Protein AF-A0A6G7MXQ5-F1 (afdb_monomer)

Mean predicted aligned error: 10.98 Å

Structure (mmCIF, N/CA/C/O backbone):
data_AF-A0A6G7MXQ5-F1
#
_entry.id   AF-A0A6G7MXQ5-F1
#
loop_
_atom_site.group_PDB
_atom_site.id
_atom_site.type_symbol
_atom_site.label_atom_id
_atom_site.label_alt_id
_atom_site.label_comp_id
_atom_site.label_asym_id
_atom_site.label_entity_id
_atom_site.label_seq_id
_atom_site.pdbx_PDB_ins_code
_atom_site.Cartn_x
_atom_site.Cartn_y
_atom_site.Cartn_z
_atom_site.occupancy
_atom_site.B_iso_or_equiv
_atom_site.auth_seq_id
_atom_site.auth_comp_id
_atom_site.auth_asym_id
_atom_site.auth_atom_id
_atom_site.pdbx_PDB_model_num
ATOM 1 N N . MET A 1 1 ? 29.468 -0.640 -4.128 1.00 70.00 1 MET A N 1
ATOM 2 C CA . MET A 1 1 ? 28.204 -1.350 -3.828 1.00 70.00 1 MET A CA 1
ATOM 3 C C . MET A 1 1 ? 27.325 -1.269 -5.061 1.00 70.00 1 MET A C 1
ATOM 5 O O . MET A 1 1 ? 27.331 -0.221 -5.694 1.00 70.00 1 MET A O 1
ATOM 9 N N . SER A 1 2 ? 26.643 -2.348 -5.450 1.00 88.06 2 SER A N 1
ATOM 10 C CA . SER A 1 2 ? 25.730 -2.295 -6.598 1.00 88.06 2 SER A CA 1
ATOM 11 C C . SER A 1 2 ? 24.444 -1.558 -6.214 1.00 88.06 2 SER A C 1
ATOM 13 O O . SER A 1 2 ? 24.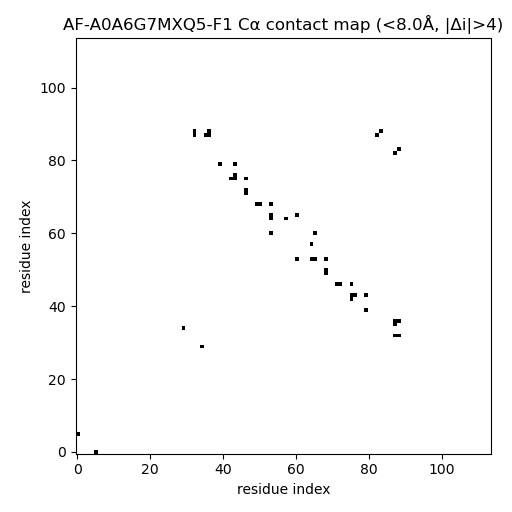017 -1.612 -5.056 1.00 88.06 2 SER A O 1
ATOM 15 N N . SER A 1 3 ? 23.791 -0.903 -7.174 1.00 79.50 3 SER A N 1
ATOM 16 C CA . SER A 1 3 ? 22.500 -0.232 -6.949 1.00 79.50 3 SER A CA 1
ATOM 17 C C . SER A 1 3 ? 21.442 -1.189 -6.381 1.00 79.50 3 SER A C 1
ATOM 19 O O . SER A 1 3 ? 20.611 -0.796 -5.570 1.00 79.50 3 SER A O 1
ATOM 21 N N . VAL A 1 4 ? 21.540 -2.476 -6.730 1.00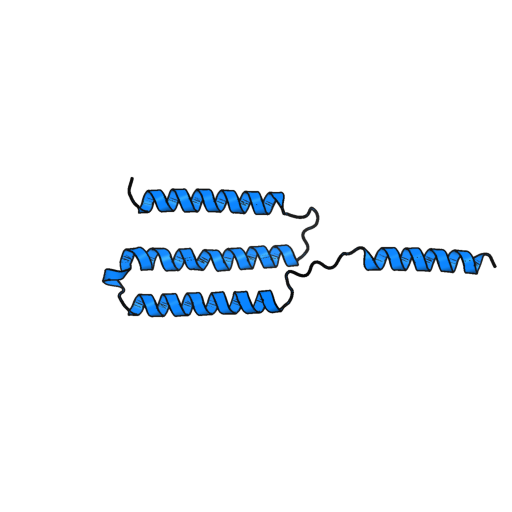 82.50 4 VAL A N 1
ATOM 22 C CA . VAL A 1 4 ? 20.702 -3.557 -6.194 1.00 82.50 4 VAL A CA 1
ATOM 23 C C . VAL A 1 4 ? 20.949 -3.765 -4.696 1.00 82.50 4 VAL A C 1
ATOM 25 O O . VAL A 1 4 ? 20.005 -3.777 -3.913 1.00 82.50 4 VAL A O 1
ATOM 28 N N . THR A 1 5 ? 22.211 -3.849 -4.259 1.00 85.62 5 THR A N 1
ATOM 29 C CA . THR A 1 5 ? 22.534 -3.991 -2.825 1.00 85.62 5 THR A CA 1
ATOM 30 C C . THR A 1 5 ? 22.103 -2.786 -1.987 1.00 85.62 5 THR A C 1
ATOM 32 O O . THR A 1 5 ? 21.664 -2.964 -0.853 1.00 85.62 5 THR A O 1
ATOM 35 N N . PHE A 1 6 ? 22.167 -1.571 -2.543 1.00 83.88 6 PHE A N 1
ATOM 36 C CA . PHE A 1 6 ? 21.665 -0.369 -1.871 1.00 83.88 6 PHE A CA 1
ATOM 37 C C . PHE A 1 6 ? 20.141 -0.409 -1.692 1.00 83.88 6 PHE A C 1
ATOM 39 O O . PHE A 1 6 ? 19.640 -0.088 -0.616 1.00 83.88 6 PHE A O 1
ATOM 46 N N . LEU A 1 7 ? 19.408 -0.868 -2.709 1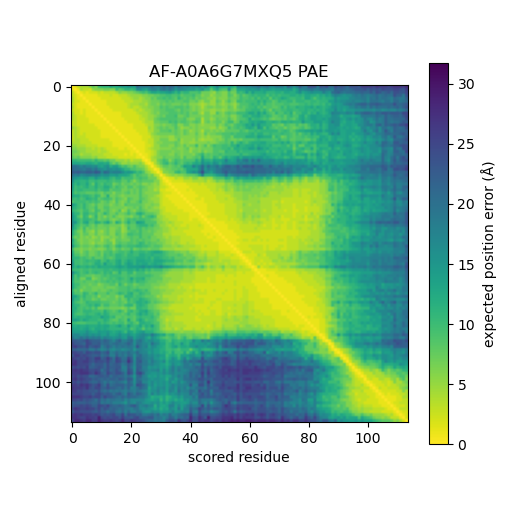.00 82.00 7 LEU A N 1
ATOM 47 C CA . LEU A 1 7 ? 17.956 -1.002 -2.640 1.00 82.00 7 LEU A CA 1
ATOM 48 C C . LEU A 1 7 ? 17.515 -2.044 -1.607 1.00 82.00 7 LEU A C 1
ATOM 50 O O . LEU A 1 7 ? 16.626 -1.758 -0.812 1.00 82.00 7 LEU A O 1
ATOM 54 N N . PHE A 1 8 ? 18.167 -3.209 -1.550 1.00 83.00 8 PHE A N 1
ATOM 55 C CA . PHE A 1 8 ? 17.858 -4.216 -0.527 1.00 83.00 8 PHE A CA 1
ATOM 56 C C . PHE A 1 8 ? 18.093 -3.693 0.893 1.00 83.00 8 PHE A C 1
ATOM 58 O O . PHE A 1 8 ? 17.259 -3.911 1.770 1.00 83.00 8 PHE A O 1
ATOM 65 N N . MET A 1 9 ? 19.184 -2.957 1.120 1.00 87.62 9 MET A N 1
ATOM 66 C CA . MET A 1 9 ? 19.451 -2.316 2.412 1.00 87.62 9 MET A CA 1
ATOM 67 C C . MET A 1 9 ? 18.365 -1.293 2.761 1.00 87.62 9 MET A C 1
ATOM 69 O O . MET A 1 9 ? 17.832 -1.322 3.868 1.00 87.62 9 MET A O 1
ATOM 73 N N . PHE A 1 10 ? 17.989 -0.434 1.810 1.00 85.12 10 PHE A N 1
ATOM 74 C CA . PHE A 1 10 ? 16.943 0.568 2.004 1.00 85.12 10 PHE A CA 1
ATOM 75 C C . PHE A 1 10 ? 15.582 -0.062 2.324 1.00 85.12 10 PHE A C 1
ATOM 77 O O . PHE A 1 10 ? 14.966 0.312 3.318 1.00 85.12 10 PHE A O 1
ATOM 84 N N . VAL A 1 11 ? 15.143 -1.052 1.540 1.00 83.44 11 VAL A N 1
ATOM 85 C CA . VAL A 1 11 ? 13.869 -1.762 1.753 1.00 83.44 11 VAL A CA 1
ATOM 86 C C . VAL A 1 11 ? 13.858 -2.461 3.110 1.00 83.44 11 VAL A C 1
ATOM 88 O O . VAL A 1 11 ? 12.874 -2.374 3.838 1.00 83.44 11 VAL A O 1
ATOM 91 N N . THR A 1 12 ? 14.968 -3.092 3.496 1.00 86.19 12 THR A N 1
ATOM 92 C CA . THR A 1 12 ? 15.068 -3.774 4.795 1.00 86.19 12 THR A CA 1
ATOM 93 C C . THR A 1 12 ? 14.967 -2.781 5.956 1.00 86.19 12 THR A C 1
ATOM 95 O O . THR A 1 12 ? 14.242 -3.026 6.918 1.00 86.19 12 THR A O 1
ATOM 98 N N . ILE A 1 13 ? 15.642 -1.632 5.862 1.00 91.44 13 ILE A N 1
ATOM 99 C CA . ILE A 1 13 ? 15.559 -0.568 6.874 1.00 91.44 13 ILE A CA 1
ATOM 100 C C . ILE A 1 13 ? 14.136 -0.002 6.942 1.00 91.44 13 ILE A C 1
ATOM 102 O O . ILE A 1 13 ? 13.587 0.136 8.034 1.00 91.44 13 ILE A O 1
A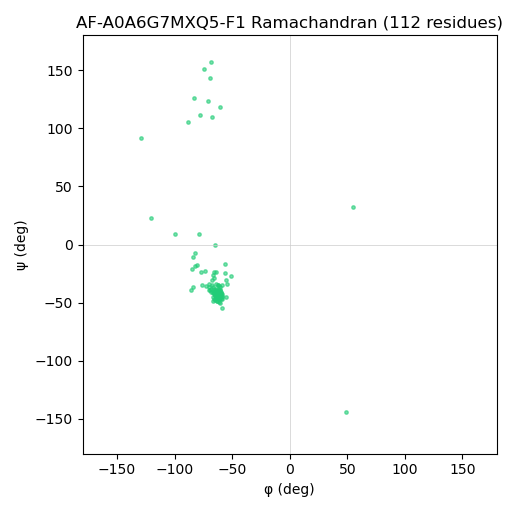TOM 106 N N . LEU A 1 14 ? 13.522 0.281 5.791 1.00 85.56 14 LEU A N 1
ATOM 107 C CA . LEU A 1 14 ? 12.157 0.796 5.697 1.00 85.56 14 LEU A CA 1
ATOM 108 C C . LEU A 1 14 ? 11.151 -0.174 6.339 1.00 85.56 14 LEU A C 1
ATOM 110 O O . LEU A 1 14 ? 10.317 0.248 7.139 1.00 85.56 14 LEU A O 1
ATOM 114 N N . ALA A 1 15 ? 11.275 -1.473 6.056 1.00 83.44 15 ALA A N 1
ATOM 115 C CA . ALA A 1 15 ? 10.428 -2.516 6.629 1.00 83.44 15 ALA A CA 1
ATOM 116 C C . ALA A 1 15 ? 10.552 -2.583 8.159 1.00 83.44 15 ALA A C 1
ATOM 118 O O . ALA A 1 15 ? 9.542 -2.661 8.859 1.00 83.44 15 ALA A O 1
ATOM 119 N N . ILE A 1 16 ? 11.774 -2.489 8.693 1.00 90.38 16 ILE A N 1
ATOM 120 C CA . ILE A 1 16 ? 12.016 -2.460 10.144 1.00 90.38 16 ILE A CA 1
ATOM 121 C C . ILE A 1 16 ? 11.387 -1.213 10.776 1.00 90.38 16 ILE A C 1
ATOM 123 O O . ILE A 1 16 ? 10.738 -1.315 11.817 1.00 90.38 16 ILE A O 1
ATOM 127 N N . VAL A 1 17 ? 11.542 -0.044 10.148 1.00 91.12 17 VAL A N 1
ATOM 128 C CA . VAL A 1 17 ? 10.953 1.217 10.628 1.00 91.12 17 VAL A CA 1
ATOM 129 C C . VAL A 1 17 ? 9.429 1.130 10.660 1.00 91.12 17 VAL A C 1
ATOM 131 O O . VAL A 1 17 ? 8.824 1.474 11.676 1.00 91.12 17 VAL A O 1
ATOM 134 N N . PHE A 1 18 ? 8.802 0.630 9.594 1.00 83.19 18 PHE A N 1
ATOM 135 C CA . PHE A 1 18 ? 7.351 0.465 9.552 1.00 83.19 18 PHE A CA 1
ATOM 136 C C . PHE A 1 18 ? 6.847 -0.549 10.571 1.00 83.19 18 PHE A C 1
ATOM 138 O O . PHE A 1 18 ? 5.838 -0.290 11.221 1.00 83.19 18 PHE A O 1
ATOM 145 N N . LEU A 1 19 ? 7.557 -1.661 10.768 1.00 82.94 19 LEU A N 1
ATOM 146 C CA . LEU A 1 19 ? 7.222 -2.650 11.791 1.00 82.94 19 LEU A CA 1
ATOM 147 C C . LEU A 1 19 ? 7.282 -2.038 13.195 1.00 82.94 19 LEU A C 1
ATOM 149 O O . LEU A 1 19 ? 6.340 -2.199 13.972 1.00 82.94 19 LEU A O 1
ATOM 153 N N . LEU A 1 20 ? 8.352 -1.302 13.510 1.00 87.56 20 LEU A N 1
ATOM 154 C CA . LEU A 1 20 ? 8.504 -0.623 14.799 1.00 87.56 20 LEU A CA 1
ATOM 155 C C . LEU A 1 20 ? 7.425 0.436 15.021 1.00 87.56 20 LEU A C 1
ATOM 157 O O . LEU A 1 20 ? 6.842 0.490 16.103 1.00 87.56 20 LEU A O 1
ATOM 161 N N . LEU A 1 21 ? 7.122 1.240 14.001 1.00 85.94 21 LEU A N 1
ATOM 162 C CA . LEU A 1 21 ? 6.020 2.199 14.056 1.00 85.94 21 LEU A CA 1
ATOM 163 C C . LEU A 1 21 ? 4.696 1.491 14.323 1.00 85.94 21 LEU A C 1
ATOM 165 O O . LEU A 1 21 ? 3.964 1.900 15.219 1.00 85.94 21 LEU A O 1
ATOM 169 N N . ASN A 1 22 ? 4.406 0.404 13.609 1.00 82.94 22 ASN A N 1
ATOM 170 C CA . ASN A 1 22 ? 3.171 -0.348 13.808 1.00 82.94 22 ASN A CA 1
ATOM 171 C C . ASN A 1 22 ? 3.081 -0.903 15.234 1.00 82.94 22 ASN A C 1
ATOM 173 O O . ASN A 1 22 ? 2.021 -0.843 15.845 1.00 82.94 22 ASN A O 1
ATOM 177 N N . PHE A 1 23 ? 4.194 -1.380 15.797 1.00 82.06 23 PHE A N 1
ATOM 178 C CA . PHE A 1 23 ? 4.238 -1.891 17.166 1.00 82.06 23 PHE A CA 1
ATOM 179 C C . PHE A 1 23 ? 4.038 -0.793 18.222 1.00 82.06 23 PHE A C 1
ATOM 181 O O . PHE A 1 23 ? 3.310 -0.999 19.188 1.00 82.06 23 PHE A O 1
ATOM 188 N N . ILE A 1 24 ? 4.646 0.383 18.033 1.00 84.06 24 ILE A N 1
ATOM 189 C CA . ILE A 1 24 ? 4.517 1.526 18.952 1.00 84.06 24 ILE A CA 1
ATOM 190 C C . ILE A 1 24 ? 3.114 2.141 18.885 1.00 84.06 24 ILE A C 1
ATOM 192 O O . ILE A 1 24 ? 2.563 2.538 19.911 1.00 84.06 24 ILE A O 1
ATOM 196 N N . LEU A 1 25 ? 2.533 2.236 17.687 1.00 77.88 25 LEU A N 1
ATOM 197 C CA . LEU A 1 25 ? 1.205 2.812 17.473 1.00 77.88 25 LEU A CA 1
ATOM 198 C C . LEU A 1 25 ? 0.074 1.798 17.708 1.00 77.88 25 LEU A C 1
ATOM 200 O O . LEU A 1 25 ? -1.090 2.205 17.764 1.00 77.88 25 LEU A O 1
ATOM 204 N N . ALA A 1 26 ? 0.382 0.503 17.847 1.00 71.44 26 ALA A N 1
ATOM 205 C CA . ALA A 1 26 ? -0.618 -0.532 18.066 1.00 71.44 26 ALA A CA 1
ATOM 206 C C . ALA A 1 26 ? -1.383 -0.270 19.376 1.00 71.44 26 ALA A C 1
ATOM 208 O O . ALA A 1 26 ? -0.799 -0.288 20.463 1.00 71.44 26 ALA A O 1
ATOM 209 N N . PRO A 1 27 ? -2.709 -0.052 19.320 1.00 69.25 27 PRO A N 1
ATOM 210 C CA . PRO A 1 27 ? -3.496 0.109 20.528 1.00 69.25 27 PRO A CA 1
ATOM 211 C C . PRO A 1 27 ? -3.578 -1.219 21.286 1.00 69.25 27 PRO A C 1
ATOM 213 O O . PRO A 1 27 ? -3.769 -2.282 20.700 1.00 69.25 27 PRO A O 1
ATOM 216 N N . HIS A 1 28 ? -3.556 -1.135 22.616 1.00 69.44 28 HIS A N 1
ATOM 217 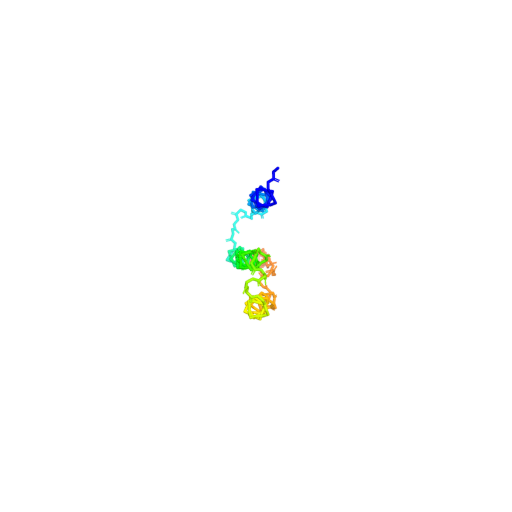C CA . HIS A 1 28 ? -3.654 -2.276 23.536 1.00 69.44 28 HIS A CA 1
ATOM 218 C C . HIS A 1 28 ? -4.917 -3.152 23.335 1.00 69.44 28 HIS A C 1
ATOM 220 O O . HIS A 1 28 ? -4.972 -4.284 23.805 1.00 69.44 28 HIS A O 1
ATOM 226 N N . ASN A 1 29 ? -5.950 -2.657 22.642 1.00 67.69 29 ASN A N 1
ATOM 227 C CA . ASN A 1 29 ? -7.091 -3.462 22.203 1.00 67.69 29 ASN A CA 1
ATOM 228 C C . ASN A 1 29 ? -7.330 -3.238 20.700 1.00 67.69 29 ASN A C 1
ATOM 230 O O . ASN A 1 29 ? -8.031 -2.284 20.336 1.00 67.69 29 ASN A O 1
ATOM 234 N N . PRO A 1 30 ? -6.735 -4.060 19.818 1.00 61.09 30 PRO A N 1
ATOM 235 C CA . PRO A 1 30 ? -6.879 -3.877 18.386 1.00 61.09 30 PRO A CA 1
ATOM 236 C C . PRO A 1 30 ? -8.326 -4.165 17.980 1.00 61.09 30 PRO A C 1
ATOM 238 O O . PRO A 1 30 ? -8.811 -5.294 18.007 1.00 61.09 30 PRO A O 1
ATOM 241 N N . GLY A 1 31 ? -9.046 -3.111 17.600 1.00 68.38 31 GLY A N 1
ATOM 242 C CA . GLY A 1 31 ? -10.301 -3.269 16.878 1.00 68.38 31 GLY A CA 1
ATOM 243 C C . GLY A 1 31 ? -10.040 -3.823 15.476 1.00 68.38 31 GLY A C 1
ATOM 244 O O . GLY A 1 31 ? -8.976 -3.601 14.905 1.00 68.38 31 GLY A O 1
ATOM 245 N N . VAL A 1 32 ? -11.049 -4.461 14.879 1.00 74.75 32 VAL A N 1
ATOM 246 C CA . VAL A 1 32 ? -10.995 -5.047 13.521 1.00 74.75 32 VAL A CA 1
ATOM 247 C C . VAL A 1 32 ? -10.478 -4.057 12.456 1.00 74.75 32 VAL A C 1
ATOM 249 O O . VAL A 1 32 ? -9.857 -4.454 11.478 1.00 74.75 32 VAL A O 1
ATOM 252 N N . LYS A 1 33 ? -10.660 -2.748 12.682 1.00 74.69 33 LYS A N 1
ATOM 253 C CA . LYS A 1 33 ? -10.196 -1.660 11.805 1.00 74.69 33 LYS A CA 1
ATOM 254 C C . LYS A 1 33 ? -8.664 -1.594 11.654 1.00 74.69 33 LYS A C 1
ATOM 256 O O . LYS A 1 33 ? -8.183 -1.295 10.568 1.00 74.69 33 LYS A O 1
ATOM 261 N N . PHE A 1 34 ? -7.898 -1.921 12.701 1.00 75.38 34 PHE A N 1
ATOM 262 C CA . PHE A 1 34 ? -6.426 -1.927 12.636 1.00 75.38 34 PHE A CA 1
ATOM 263 C C . PHE A 1 34 ? -5.888 -3.072 11.775 1.00 75.38 34 PHE A C 1
ATOM 265 O O . PHE A 1 34 ? -4.928 -2.887 11.034 1.00 75.38 34 PHE A O 1
ATOM 272 N N . PHE A 1 35 ? -6.543 -4.235 11.819 1.00 81.00 35 PHE A N 1
ATOM 273 C CA . PHE A 1 35 ? -6.211 -5.359 10.944 1.00 81.00 35 PHE A CA 1
ATOM 274 C C . PHE A 1 35 ? -6.437 -5.006 9.468 1.00 81.00 35 PHE A C 1
ATOM 276 O O . PHE A 1 35 ? -5.572 -5.256 8.633 1.00 81.00 35 PHE A O 1
ATOM 283 N N . ILE A 1 36 ? -7.569 -4.365 9.160 1.00 81.25 36 ILE A N 1
ATOM 284 C CA . ILE A 1 36 ? -7.899 -3.922 7.798 1.00 81.25 36 ILE A CA 1
ATOM 285 C C . ILE A 1 36 ? -6.851 -2.921 7.293 1.00 81.25 36 ILE A C 1
ATOM 287 O O . ILE A 1 36 ? -6.368 -3.061 6.175 1.00 81.25 36 ILE A O 1
ATOM 291 N N . PHE A 1 37 ? -6.424 -1.970 8.130 1.00 77.31 37 PHE A N 1
ATOM 292 C CA . PHE A 1 37 ? -5.358 -1.027 7.779 1.00 77.31 37 PHE A CA 1
ATOM 293 C C . PHE A 1 37 ? -4.019 -1.723 7.475 1.00 77.31 37 PHE A C 1
ATOM 295 O O . PHE A 1 37 ? -3.380 -1.407 6.475 1.00 77.31 37 PHE A O 1
ATOM 302 N N . ALA A 1 38 ? -3.611 -2.699 8.293 1.00 81.38 38 ALA A N 1
ATOM 303 C CA . ALA A 1 38 ? -2.380 -3.458 8.064 1.00 81.38 38 ALA A CA 1
ATOM 304 C C . ALA A 1 38 ? -2.427 -4.276 6.761 1.00 81.38 38 ALA A C 1
ATOM 306 O O . ALA A 1 38 ? -1.435 -4.345 6.039 1.00 81.38 38 ALA A O 1
ATOM 307 N N . LEU A 1 39 ? -3.586 -4.856 6.437 1.00 84.88 39 LEU A N 1
ATOM 308 C CA . LEU A 1 39 ? -3.792 -5.603 5.196 1.00 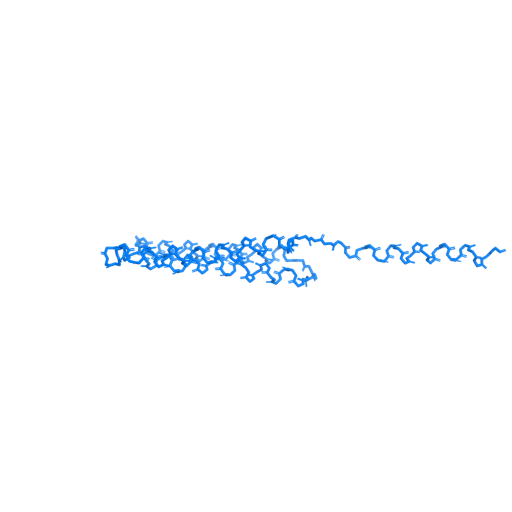84.88 39 LEU A CA 1
ATOM 309 C C . LEU A 1 39 ? -3.718 -4.675 3.974 1.00 84.88 39 LEU A C 1
ATOM 311 O O . LEU A 1 39 ? -3.063 -5.007 2.990 1.00 84.88 39 LEU A O 1
ATOM 315 N N . VAL A 1 40 ? -4.318 -3.485 4.059 1.00 83.38 40 VAL A N 1
ATOM 316 C CA . VAL A 1 40 ? -4.233 -2.456 3.012 1.00 83.38 40 VAL A CA 1
ATOM 317 C C . VAL A 1 40 ? -2.795 -1.966 2.816 1.00 83.38 40 VAL A C 1
ATOM 319 O O . VAL A 1 40 ? -2.350 -1.827 1.680 1.00 83.38 40 VAL A O 1
ATOM 322 N N . TYR A 1 41 ? -2.049 -1.755 3.902 1.00 82.62 41 TYR A N 1
ATOM 323 C CA . TYR A 1 41 ? -0.632 -1.391 3.844 1.00 82.62 41 TYR A CA 1
ATOM 324 C C . TYR A 1 41 ? 0.214 -2.478 3.157 1.00 82.62 41 TYR A C 1
ATOM 326 O O . TYR A 1 41 ? 1.037 -2.167 2.302 1.00 82.62 41 TYR A O 1
ATOM 334 N N . LEU A 1 42 ? -0.036 -3.754 3.468 1.00 85.38 42 LEU A N 1
ATOM 335 C CA . LEU A 1 42 ? 0.624 -4.885 2.809 1.00 85.38 42 LEU A CA 1
ATOM 336 C C . LEU A 1 42 ? 0.309 -4.944 1.307 1.00 85.38 42 LEU A C 1
ATOM 338 O O . LEU A 1 42 ? 1.189 -5.242 0.504 1.00 85.38 42 LEU A O 1
ATOM 342 N N . LEU A 1 43 ? -0.935 -4.651 0.921 1.00 87.25 43 LEU A N 1
ATOM 343 C CA . LEU A 1 43 ? -1.348 -4.595 -0.484 1.00 87.25 43 LEU A CA 1
ATOM 344 C C . LEU A 1 43 ? -0.641 -3.468 -1.249 1.00 87.25 43 LEU A C 1
ATOM 346 O O . LEU A 1 43 ? -0.237 -3.679 -2.389 1.00 87.25 43 LEU A O 1
ATOM 350 N N . LEU A 1 44 ? -0.455 -2.309 -0.613 1.00 85.44 44 LEU A N 1
ATOM 351 C CA . LEU A 1 44 ? 0.261 -1.167 -1.189 1.00 85.44 44 LEU A CA 1
ATOM 352 C C . LEU A 1 44 ? 1.768 -1.453 -1.363 1.00 85.44 44 LEU A C 1
ATOM 354 O O . LEU A 1 44 ? 2.364 -1.033 -2.349 1.00 85.44 44 LEU A O 1
ATOM 358 N N . ASP A 1 45 ? 2.386 -2.215 -0.454 1.00 85.88 45 ASP A N 1
ATOM 359 C CA . ASP A 1 45 ? 3.804 -2.620 -0.551 1.00 85.88 45 ASP A CA 1
ATOM 360 C C . ASP A 1 45 ? 4.062 -3.570 -1.744 1.00 85.88 45 ASP A C 1
ATOM 362 O O . ASP A 1 45 ? 5.136 -3.592 -2.354 1.00 85.88 45 ASP A O 1
ATOM 366 N N . LEU A 1 46 ? 3.029 -4.310 -2.158 1.00 88.75 46 LEU A N 1
ATOM 367 C CA . LEU A 1 46 ? 3.075 -5.213 -3.309 1.00 88.75 46 LEU A CA 1
ATOM 368 C C . LEU A 1 46 ? 3.270 -4.459 -4.642 1.00 88.75 46 LEU A C 1
ATOM 370 O O . LEU A 1 46 ? 3.810 -5.018 -5.596 1.00 88.75 46 LEU A O 1
ATOM 374 N N . GLU A 1 47 ? 2.906 -3.177 -4.717 1.00 89.75 47 GLU A N 1
ATOM 375 C CA . GLU A 1 47 ? 3.141 -2.341 -5.902 1.00 89.75 47 GLU A CA 1
ATOM 376 C C . GLU A 1 47 ? 4.637 -2.197 -6.201 1.00 89.75 47 GLU A C 1
ATOM 378 O O . GLU A 1 47 ? 5.077 -2.392 -7.336 1.00 89.75 47 GLU A O 1
ATOM 383 N N . ILE A 1 48 ? 5.442 -1.929 -5.171 1.00 85.00 48 ILE A N 1
ATOM 384 C CA . ILE A 1 48 ? 6.892 -1.728 -5.293 1.00 85.00 48 ILE A CA 1
ATOM 385 C C . ILE A 1 48 ? 7.575 -3.032 -5.714 1.00 85.00 48 ILE A C 1
ATOM 387 O O . ILE A 1 48 ? 8.494 -3.013 -6.539 1.00 85.00 48 ILE A O 1
ATOM 391 N N . LEU A 1 49 ? 7.086 -4.169 -5.210 1.00 88.06 49 LEU A N 1
ATOM 392 C CA . LEU A 1 49 ? 7.577 -5.497 -5.576 1.00 88.06 49 LEU A CA 1
ATOM 393 C C . LEU A 1 49 ? 7.393 -5.790 -7.069 1.00 88.06 49 LEU A C 1
ATOM 395 O O . LEU A 1 49 ? 8.252 -6.436 -7.664 1.00 88.06 49 LEU A O 1
ATOM 399 N N . VAL A 1 50 ? 6.309 -5.307 -7.680 1.00 88.12 50 VAL A N 1
ATOM 400 C CA . VAL A 1 50 ? 6.028 -5.489 -9.115 1.00 88.12 50 VAL A CA 1
ATOM 401 C C . VAL A 1 50 ? 6.737 -4.435 -9.972 1.00 88.12 50 VAL A C 1
ATOM 403 O O . VAL A 1 50 ? 7.250 -4.752 -11.046 1.00 88.12 50 VAL A O 1
ATOM 406 N N . ILE A 1 51 ? 6.836 -3.192 -9.496 1.00 89.44 51 ILE A N 1
ATOM 407 C CA . ILE A 1 51 ? 7.503 -2.091 -10.212 1.00 89.44 51 ILE A CA 1
ATOM 408 C C . ILE A 1 51 ? 9.017 -2.314 -10.302 1.00 89.44 51 ILE A C 1
ATOM 410 O O . ILE A 1 51 ? 9.619 -2.009 -11.331 1.00 89.44 51 ILE A O 1
ATOM 414 N N . TYR A 1 52 ? 9.648 -2.847 -9.255 1.00 86.88 52 TYR A N 1
ATOM 415 C CA . TYR A 1 52 ? 11.098 -3.035 -9.209 1.00 86.88 52 TYR A CA 1
ATOM 416 C C . TYR A 1 52 ? 11.671 -3.934 -10.327 1.00 86.88 52 TYR A C 1
ATOM 418 O O . TYR A 1 52 ? 12.557 -3.470 -11.053 1.00 86.88 52 TYR A O 1
ATOM 426 N N . PRO A 1 53 ? 11.194 -5.182 -10.529 1.00 87.19 53 PRO A N 1
ATOM 427 C CA . PRO A 1 53 ? 11.682 -6.051 -11.596 1.00 87.19 53 PRO A CA 1
ATOM 428 C C . PRO A 1 53 ? 11.415 -5.453 -12.981 1.00 87.19 53 PRO A C 1
ATOM 430 O O . PRO A 1 53 ? 12.251 -5.586 -13.874 1.00 87.19 53 PRO A O 1
ATOM 433 N N . TYR A 1 54 ? 10.299 -4.741 -13.159 1.00 89.75 54 TYR A N 1
ATOM 434 C CA . TYR A 1 54 ? 10.049 -3.992 -14.386 1.00 89.75 54 TYR A CA 1
ATOM 435 C C . TYR A 1 54 ? 11.085 -2.873 -14.580 1.00 89.75 54 TYR A C 1
ATOM 437 O O . TYR A 1 54 ? 11.674 -2.771 -15.651 1.00 89.75 54 TYR A O 1
ATOM 445 N N . GLY A 1 55 ? 11.395 -2.101 -13.535 1.00 88.75 55 GLY A N 1
ATOM 446 C CA . GLY A 1 55 ? 12.378 -1.014 -13.564 1.00 88.75 55 GLY A CA 1
ATOM 447 C C . GLY A 1 55 ? 13.795 -1.454 -13.951 1.00 88.75 55 GLY A C 1
ATOM 448 O O . GLY A 1 55 ? 14.496 -0.720 -14.645 1.00 88.75 55 GLY A O 1
ATOM 449 N N . ILE A 1 56 ? 14.213 -2.661 -13.559 1.00 89.56 56 ILE A N 1
ATOM 450 C CA . ILE A 1 56 ? 15.528 -3.209 -13.942 1.00 89.56 56 ILE A CA 1
ATOM 451 C C . ILE A 1 56 ? 15.549 -3.812 -15.355 1.00 89.56 56 ILE A C 1
ATOM 453 O O . ILE A 1 56 ? 16.625 -3.992 -15.915 1.00 89.56 56 ILE A O 1
ATOM 457 N N . SER A 1 57 ? 14.384 -4.121 -15.929 1.00 90.19 57 SER A N 1
ATOM 458 C CA . SER A 1 57 ? 14.233 -4.805 -17.223 1.00 90.19 57 SER A CA 1
ATOM 459 C C . SER A 1 57 ? 13.444 -3.978 -18.244 1.00 90.19 57 SER A C 1
ATOM 461 O O . SER A 1 57 ? 12.894 -4.520 -19.202 1.00 90.19 57 SER A O 1
ATOM 463 N N . VAL A 1 58 ? 13.403 -2.650 -18.070 1.00 88.81 58 VAL A N 1
ATOM 464 C CA . VAL A 1 58 ? 12.681 -1.719 -18.961 1.00 88.81 58 VAL A CA 1
ATOM 465 C C . VAL A 1 58 ? 13.115 -1.882 -20.418 1.00 88.81 58 VAL A C 1
ATOM 467 O O . VAL A 1 58 ? 12.290 -1.748 -21.318 1.00 88.81 58 VAL A O 1
ATOM 470 N N . TYR A 1 59 ? 14.392 -2.195 -20.652 1.00 89.56 59 TYR A N 1
ATOM 471 C CA . TYR A 1 59 ? 14.934 -2.366 -21.999 1.00 89.56 59 TYR A CA 1
ATOM 472 C C . TYR A 1 59 ? 14.338 -3.581 -22.729 1.00 89.56 59 TYR A C 1
ATOM 474 O O . TYR A 1 59 ? 14.035 -3.484 -23.914 1.00 89.56 59 TYR A O 1
ATOM 482 N N . ASP A 1 60 ? 14.110 -4.686 -22.013 1.00 91.25 60 ASP A N 1
ATOM 483 C CA . ASP A 1 60 ? 13.578 -5.928 -22.588 1.00 91.25 60 ASP A CA 1
ATOM 484 C C . ASP A 1 60 ? 12.044 -5.921 -22.644 1.00 91.25 60 ASP A C 1
ATOM 486 O O . ASP A 1 60 ? 11.439 -6.376 -23.613 1.00 91.25 60 ASP A O 1
ATOM 490 N N . ASN A 1 61 ? 11.400 -5.382 -21.606 1.00 87.81 61 ASN A N 1
ATOM 491 C CA . ASN A 1 61 ? 9.942 -5.389 -21.473 1.00 87.81 61 ASN A CA 1
ATOM 492 C C . ASN A 1 61 ? 9.246 -4.227 -22.202 1.00 87.81 61 ASN A C 1
ATOM 494 O O . ASN A 1 61 ? 8.051 -4.317 -22.506 1.00 87.81 61 ASN A O 1
ATOM 498 N N . GLY A 1 62 ? 9.971 -3.140 -22.481 1.00 89.25 62 GLY A N 1
ATOM 499 C CA . GLY A 1 62 ? 9.497 -1.990 -23.247 1.00 89.25 62 GLY A CA 1
ATOM 500 C C . GLY A 1 62 ? 8.136 -1.442 -22.794 1.00 89.25 62 GLY A C 1
ATOM 501 O O . GLY A 1 62 ? 7.780 -1.451 -21.615 1.00 89.25 62 GLY A O 1
ATOM 502 N N . ILE A 1 63 ? 7.341 -0.975 -23.762 1.00 91.62 63 ILE A N 1
ATOM 503 C CA . ILE A 1 63 ? 6.000 -0.410 -23.524 1.00 91.62 63 ILE A CA 1
ATOM 504 C C . ILE A 1 63 ? 5.005 -1.453 -22.989 1.00 91.62 63 ILE A C 1
ATOM 506 O O . ILE A 1 63 ? 4.071 -1.104 -22.270 1.00 91.62 63 ILE A O 1
ATOM 510 N N . TYR A 1 64 ? 5.186 -2.727 -23.341 1.00 91.19 64 TYR A N 1
ATOM 511 C CA . TYR A 1 64 ? 4.259 -3.786 -22.950 1.00 91.19 64 TYR A CA 1
ATOM 512 C C . TYR A 1 64 ? 4.284 -4.002 -21.434 1.00 91.19 64 TYR A C 1
ATOM 514 O O . TYR A 1 64 ? 3.233 -3.977 -20.791 1.00 91.19 64 TYR A O 1
ATOM 522 N N . GLY A 1 65 ? 5.481 -4.118 -20.847 1.00 90.19 65 GLY A N 1
ATOM 523 C CA . GLY A 1 65 ? 5.631 -4.200 -19.394 1.00 90.19 65 GLY A CA 1
ATOM 524 C C . GLY A 1 65 ? 5.090 -2.959 -18.682 1.00 90.19 65 GLY A C 1
ATOM 525 O O . GLY A 1 65 ? 4.440 -3.085 -17.646 1.00 90.19 65 GLY A O 1
ATOM 526 N N . LEU A 1 66 ? 5.263 -1.775 -19.282 1.00 90.06 66 LEU A N 1
ATOM 527 C CA . LEU A 1 66 ? 4.744 -0.518 -18.739 1.00 90.06 66 LEU A CA 1
ATOM 528 C C . LEU A 1 66 ? 3.219 -0.545 -18.584 1.00 90.06 66 LEU A C 1
ATOM 530 O O . LEU A 1 66 ? 2.700 -0.167 -17.537 1.00 90.06 66 LEU A O 1
ATOM 534 N N . ILE A 1 67 ? 2.501 -1.007 -19.613 1.00 94.25 67 ILE A N 1
ATOM 535 C CA . ILE A 1 67 ? 1.033 -1.084 -19.603 1.00 94.25 67 ILE A CA 1
ATOM 536 C C . ILE A 1 67 ? 0.553 -2.056 -18.522 1.00 94.25 67 ILE A C 1
ATOM 538 O O . ILE A 1 67 ? -0.373 -1.733 -17.780 1.00 94.25 67 ILE A O 1
ATOM 542 N N . VAL A 1 68 ? 1.200 -3.218 -18.394 1.00 91.75 68 VAL A N 1
ATOM 543 C CA . VAL A 1 68 ? 0.858 -4.214 -17.366 1.00 91.75 68 VAL A CA 1
ATOM 544 C C . VAL A 1 68 ? 1.060 -3.643 -15.960 1.00 91.75 68 VAL A C 1
ATOM 546 O O . VAL A 1 68 ? 0.167 -3.760 -15.120 1.00 91.75 68 VAL A O 1
ATOM 549 N N . VAL A 1 69 ? 2.188 -2.970 -15.712 1.00 92.81 69 VAL A N 1
ATOM 550 C CA . VAL A 1 69 ? 2.480 -2.329 -14.420 1.00 92.81 69 VAL A CA 1
ATOM 551 C C . VAL A 1 69 ? 1.494 -1.197 -14.120 1.00 92.81 69 VAL A C 1
ATOM 553 O O . VAL A 1 69 ? 0.993 -1.113 -13.002 1.00 92.81 69 VAL A O 1
ATOM 556 N N . LEU A 1 70 ? 1.145 -0.363 -15.105 1.00 92.12 70 LEU A N 1
ATOM 557 C CA . LEU A 1 70 ? 0.161 0.709 -14.920 1.00 92.12 70 LEU A CA 1
ATOM 558 C C . LEU A 1 70 ? -1.238 0.177 -14.593 1.00 92.12 70 LEU A C 1
ATOM 560 O O . LEU A 1 70 ? -1.904 0.725 -13.716 1.00 92.12 70 LEU A O 1
ATOM 564 N N . ILE A 1 71 ? -1.680 -0.889 -15.266 1.00 94.75 71 ILE A N 1
ATOM 565 C CA . ILE A 1 71 ? -2.963 -1.538 -14.962 1.00 94.75 71 ILE A CA 1
ATOM 566 C C . ILE A 1 71 ? -2.943 -2.095 -13.535 1.00 94.75 71 ILE A C 1
ATOM 568 O O . ILE A 1 71 ? -3.903 -1.903 -12.792 1.00 94.75 71 ILE A O 1
ATOM 572 N N . PHE A 1 72 ? -1.845 -2.739 -13.133 1.00 91.56 72 PHE A N 1
ATOM 573 C CA . PHE A 1 72 ? -1.692 -3.291 -11.789 1.00 91.56 72 PHE A CA 1
ATOM 574 C C . PHE A 1 72 ? -1.780 -2.211 -10.700 1.00 91.56 72 PHE A C 1
ATOM 576 O O . PHE A 1 72 ? -2.595 -2.332 -9.783 1.00 91.56 72 PHE A O 1
ATOM 583 N N . ILE A 1 73 ? -1.017 -1.121 -10.847 1.00 91.75 73 ILE A N 1
ATOM 584 C CA . ILE A 1 73 ? -1.058 0.032 -9.933 1.00 91.75 73 ILE A CA 1
ATOM 585 C C . ILE A 1 73 ? -2.468 0.628 -9.894 1.00 91.75 73 ILE A C 1
ATOM 587 O O . ILE A 1 73 ? -2.993 0.901 -8.818 1.00 91.75 73 ILE A O 1
ATOM 591 N N . GLY A 1 74 ? -3.114 0.787 -11.054 1.00 93.19 74 GLY A N 1
ATOM 592 C CA . GLY A 1 74 ? -4.470 1.327 -11.141 1.00 93.19 74 GLY A CA 1
ATOM 593 C C . GLY A 1 74 ? -5.497 0.496 -10.367 1.00 93.19 74 GLY A C 1
ATOM 594 O O . GLY A 1 74 ? -6.329 1.060 -9.657 1.00 93.19 74 GLY A O 1
ATOM 595 N N . ILE A 1 75 ? -5.416 -0.836 -10.450 1.00 93.00 75 ILE A N 1
ATOM 596 C CA . ILE A 1 75 ? -6.310 -1.747 -9.720 1.00 93.00 75 ILE A CA 1
ATOM 597 C C . ILE A 1 75 ? -6.083 -1.646 -8.205 1.00 93.00 75 ILE A C 1
ATOM 599 O O . ILE A 1 75 ? -7.057 -1.514 -7.460 1.00 93.00 75 ILE A O 1
ATOM 603 N N . ILE A 1 76 ? -4.828 -1.675 -7.738 1.00 90.81 76 ILE A N 1
ATOM 604 C CA . ILE A 1 76 ? -4.534 -1.583 -6.296 1.00 90.81 76 ILE A CA 1
ATOM 605 C C . ILE A 1 76 ? -4.912 -0.204 -5.751 1.00 90.81 76 ILE A C 1
ATOM 607 O O . ILE A 1 76 ? -5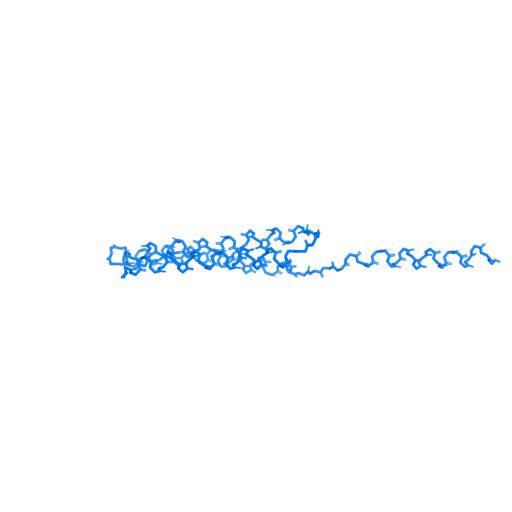.615 -0.117 -4.742 1.00 90.81 76 ILE A O 1
ATOM 611 N N . THR A 1 77 ? -4.556 0.867 -6.460 1.00 89.88 77 THR A N 1
ATOM 612 C CA . THR A 1 77 ? -4.916 2.239 -6.079 1.00 89.88 77 THR A CA 1
ATOM 613 C C . THR A 1 77 ? -6.437 2.415 -6.009 1.00 89.88 77 THR A C 1
ATOM 615 O O . THR A 1 77 ? -6.941 3.033 -5.071 1.00 89.88 77 THR A O 1
ATOM 618 N N . ALA A 1 78 ? -7.204 1.840 -6.942 1.00 91.12 78 ALA A N 1
ATOM 619 C CA . ALA A 1 78 ? -8.667 1.877 -6.885 1.00 91.12 78 ALA A CA 1
ATOM 620 C C . ALA A 1 78 ? -9.222 1.143 -5.649 1.00 91.12 78 ALA A C 1
ATOM 622 O O . ALA A 1 78 ? -10.123 1.659 -4.980 1.00 91.12 78 ALA A O 1
ATOM 623 N N . GLY A 1 79 ? -8.659 -0.020 -5.303 1.00 87.81 79 GLY A N 1
ATOM 624 C CA . GLY A 1 79 ? -8.993 -0.741 -4.071 1.00 87.81 79 GLY A CA 1
ATOM 625 C C . GLY A 1 79 ? -8.674 0.066 -2.807 1.00 87.81 79 GLY A C 1
ATOM 626 O O . GLY A 1 79 ? -9.485 0.119 -1.881 1.00 87.81 79 GLY A O 1
ATOM 627 N N . PHE A 1 80 ? -7.539 0.768 -2.798 1.00 85.00 80 PHE A N 1
ATOM 628 C CA . PHE A 1 80 ? -7.137 1.655 -1.707 1.00 85.00 80 PHE A CA 1
ATOM 629 C C . PHE A 1 80 ? -8.111 2.826 -1.520 1.00 85.00 80 PHE A C 1
ATOM 631 O O . PHE A 1 80 ? -8.591 3.070 -0.410 1.00 85.00 80 PHE A O 1
ATOM 638 N N . VAL A 1 81 ? -8.462 3.520 -2.608 1.00 88.00 81 VAL A N 1
ATOM 639 C CA . VAL A 1 81 ? -9.416 4.642 -2.586 1.00 88.00 81 VAL A CA 1
ATOM 640 C C . VAL A 1 81 ? -10.794 4.190 -2.091 1.00 88.00 81 VAL A C 1
ATOM 642 O O . VAL A 1 81 ? -11.431 4.901 -1.310 1.00 88.00 81 VAL A O 1
ATOM 645 N N . PHE A 1 82 ? -11.245 2.998 -2.490 1.00 86.88 82 PHE A N 1
ATOM 646 C CA . PHE A 1 82 ? -12.504 2.426 -2.012 1.00 86.88 82 PHE A CA 1
ATOM 647 C C . PHE A 1 82 ? -12.503 2.199 -0.493 1.00 86.88 82 PHE A C 1
ATOM 649 O O . PHE A 1 82 ? -13.459 2.578 0.191 1.00 86.88 82 PHE A O 1
ATOM 656 N N . GLU A 1 83 ? -11.431 1.627 0.053 1.00 82.19 83 GLU A N 1
ATOM 657 C CA . GLU A 1 83 ? -11.348 1.339 1.487 1.00 82.19 83 GLU A CA 1
ATOM 658 C C . GLU A 1 83 ? -11.225 2.625 2.329 1.00 82.19 83 GLU A C 1
ATOM 660 O O . GLU A 1 83 ? -11.832 2.728 3.401 1.00 82.19 83 GLU A O 1
ATOM 665 N N . LEU A 1 84 ? -10.543 3.658 1.811 1.00 76.19 84 LEU A N 1
ATOM 666 C CA . LEU A 1 84 ? -10.515 4.995 2.421 1.00 76.19 84 LEU A CA 1
ATOM 667 C C . LEU A 1 84 ? -11.913 5.631 2.495 1.00 76.19 84 LEU A C 1
ATOM 669 O O . LEU A 1 84 ? -12.289 6.179 3.536 1.00 76.19 84 LEU A O 1
ATOM 673 N N . GLY A 1 85 ? -12.708 5.525 1.424 1.00 70.31 85 GLY A N 1
ATOM 674 C CA . GLY A 1 85 ? -14.063 6.086 1.351 1.00 70.31 85 GLY A CA 1
ATOM 675 C C . GLY A 1 85 ? -15.053 5.466 2.346 1.00 70.31 85 GLY A C 1
ATOM 676 O O . GLY A 1 85 ? -16.011 6.118 2.765 1.00 70.31 85 GLY A O 1
ATOM 677 N N . LYS A 1 86 ? -14.806 4.234 2.805 1.00 70.69 86 LYS A N 1
ATOM 678 C CA . LYS A 1 86 ? -15.660 3.529 3.778 1.00 70.69 86 LYS A CA 1
ATOM 679 C C . LYS A 1 86 ? -15.455 3.962 5.231 1.00 70.69 86 LYS A C 1
ATOM 681 O O . LYS A 1 86 ? -16.012 3.338 6.134 1.00 70.69 86 LYS A O 1
ATOM 686 N N . ASN A 1 87 ? -14.699 5.034 5.484 1.00 63.34 87 ASN A N 1
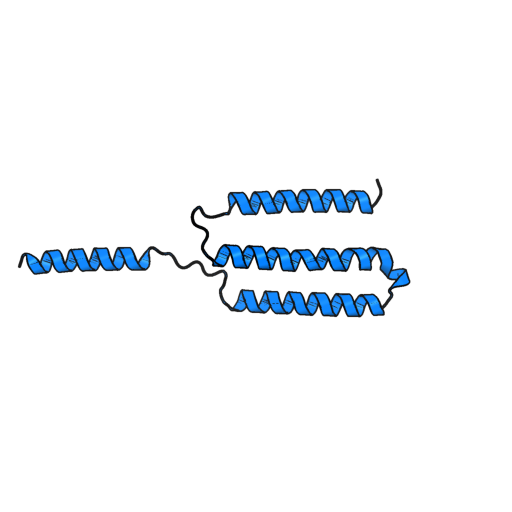ATOM 687 C CA . ASN A 1 87 ? -14.387 5.512 6.833 1.00 63.34 87 ASN A CA 1
ATOM 688 C C . ASN A 1 87 ? -13.759 4.416 7.719 1.00 63.34 87 ASN A C 1
ATOM 690 O O . ASN A 1 87 ? -13.950 4.417 8.939 1.00 63.34 87 ASN A O 1
ATOM 694 N N . ALA A 1 88 ? -12.988 3.490 7.133 1.00 57.84 88 ALA A N 1
ATOM 695 C CA . ALA A 1 88 ? -12.252 2.467 7.884 1.00 57.84 88 ALA A CA 1
ATOM 696 C C . ALA A 1 88 ? -11.308 3.090 8.939 1.00 57.84 88 ALA A C 1
ATOM 698 O O . ALA A 1 88 ? -11.048 2.490 9.979 1.00 57.84 88 ALA A O 1
ATOM 699 N N . LEU A 1 89 ? -10.888 4.342 8.716 1.00 58.88 89 LEU A N 1
ATOM 700 C CA . LEU A 1 89 ? -10.060 5.160 9.609 1.00 58.88 89 LEU A CA 1
ATOM 701 C C . LEU A 1 89 ? -10.827 5.876 10.735 1.00 58.88 89 LEU A C 1
ATOM 703 O O . LEU A 1 89 ? -10.205 6.481 11.608 1.00 58.88 89 LEU A O 1
ATOM 707 N N . LYS A 1 90 ? -12.165 5.839 10.757 1.00 60.00 90 LYS A N 1
ATOM 708 C CA . LYS A 1 90 ? -12.939 6.516 11.804 1.00 60.00 90 LYS A CA 1
ATOM 709 C C . LYS A 1 90 ? -12.906 5.690 13.090 1.00 60.00 90 LYS A C 1
ATOM 711 O O . LYS A 1 90 ? -13.485 4.603 13.163 1.00 60.00 90 LYS A O 1
ATOM 716 N N . ILE A 1 91 ? -12.229 6.198 14.114 1.00 62.25 91 ILE A N 1
ATOM 717 C CA . ILE A 1 91 ? -12.189 5.583 15.445 1.00 62.25 91 ILE A CA 1
ATOM 718 C C . ILE A 1 91 ? -13.368 6.124 16.260 1.00 62.25 91 ILE A C 1
ATOM 720 O O . ILE A 1 91 ? -13.343 7.262 16.719 1.00 62.25 91 ILE A O 1
ATOM 724 N N . ASP A 1 92 ? -14.407 5.306 16.447 1.00 62.97 92 ASP A N 1
ATOM 725 C CA . ASP A 1 92 ? -15.507 5.625 17.360 1.00 62.97 92 ASP A CA 1
ATOM 726 C C . ASP A 1 92 ? -15.101 5.235 18.790 1.00 62.97 92 ASP A C 1
ATOM 728 O O . ASP A 1 92 ? -14.699 4.095 19.055 1.00 62.97 92 ASP A O 1
ATOM 732 N N . SER A 1 93 ? -15.182 6.175 19.734 1.00 61.97 93 SER A N 1
ATOM 733 C CA . SER A 1 93 ? -14.821 5.909 21.125 1.00 61.97 93 SER A CA 1
ATOM 734 C C . SER A 1 93 ? -15.863 4.989 21.779 1.00 61.97 93 SER A C 1
ATOM 736 O O . SER A 1 93 ? -17.053 5.293 21.856 1.00 61.97 93 SER A O 1
ATOM 738 N N . ARG A 1 94 ? -15.422 3.844 22.324 1.00 61.34 94 ARG A N 1
ATOM 739 C CA . ARG A 1 94 ? -16.299 2.882 23.036 1.00 61.34 94 ARG A CA 1
ATOM 740 C C . ARG A 1 94 ? -16.916 3.424 24.332 1.00 61.34 94 ARG A C 1
ATOM 742 O O . ARG A 1 94 ? -17.657 2.723 25.014 1.00 61.34 94 ARG A O 1
ATOM 749 N N . GLN A 1 95 ? -16.611 4.665 24.687 1.00 63.97 95 GLN A N 1
ATOM 750 C CA . GLN A 1 95 ? -17.062 5.290 25.918 1.00 63.97 95 GLN A CA 1
ATOM 751 C C . GLN A 1 95 ? -18.550 5.678 25.903 1.00 63.97 95 GLN A C 1
ATOM 753 O O . GLN A 1 95 ? -19.159 5.733 26.968 1.00 63.97 95 GLN A O 1
ATOM 758 N N . SER A 1 96 ? -19.169 5.859 24.731 1.00 62.41 96 SER A N 1
ATOM 759 C CA . SER A 1 96 ? -20.548 6.367 24.621 1.00 62.41 96 SER A CA 1
ATOM 760 C C . SER A 1 96 ? -21.584 5.547 25.416 1.00 62.41 96 SER A C 1
ATOM 762 O O . SER A 1 96 ? -22.377 6.111 26.171 1.00 62.41 96 SER A O 1
ATOM 764 N N . ASN A 1 97 ? -21.538 4.212 25.335 1.00 63.00 97 ASN A N 1
ATOM 765 C CA . ASN A 1 97 ? -22.599 3.373 25.905 1.00 63.00 97 ASN A CA 1
ATOM 766 C C . ASN A 1 97 ? -22.516 3.245 27.442 1.00 63.00 97 ASN A C 1
ATOM 768 O O . ASN A 1 97 ? -23.535 3.230 28.131 1.00 63.00 97 ASN A O 1
ATOM 772 N N . ASN A 1 98 ? -21.300 3.219 28.001 1.00 63.59 98 ASN A N 1
ATOM 773 C CA . ASN A 1 98 ? -21.092 3.097 29.449 1.00 63.59 98 ASN A CA 1
ATOM 774 C C . ASN A 1 98 ? -21.455 4.383 30.209 1.00 63.59 98 ASN A C 1
ATOM 776 O O . ASN A 1 98 ? -22.004 4.307 31.310 1.00 63.59 98 ASN A O 1
ATOM 780 N N . TYR A 1 99 ? -21.209 5.563 29.628 1.00 69.00 99 TYR A N 1
ATOM 781 C CA . TYR A 1 99 ? -21.630 6.831 30.236 1.00 69.00 99 TYR A CA 1
ATOM 782 C C . TYR A 1 99 ? -23.152 6.997 30.225 1.00 69.00 99 TYR A C 1
ATOM 784 O O . TYR A 1 99 ? -23.724 7.426 31.229 1.00 69.00 99 TYR A O 1
ATOM 792 N N . PHE A 1 100 ? -23.819 6.587 29.143 1.00 74.19 100 PHE A N 1
ATOM 793 C CA . PHE A 1 100 ? -25.278 6.636 29.053 1.00 74.19 100 PHE A CA 1
ATOM 794 C C . PHE A 1 100 ? -25.954 5.698 30.065 1.00 74.19 100 PHE A C 1
ATOM 796 O O . PHE A 1 100 ? -26.878 6.109 30.766 1.00 74.19 100 PHE A O 1
ATOM 803 N N . TYR A 1 101 ? -25.454 4.466 30.218 1.00 77.12 101 TYR A N 1
ATOM 804 C CA . TYR A 1 101 ? -25.996 3.509 31.191 1.00 77.12 101 TYR A CA 1
ATOM 805 C C . TYR A 1 101 ? -25.767 3.961 32.639 1.00 77.12 101 TYR A C 1
ATOM 807 O O . TYR A 1 101 ? -26.667 3.863 33.473 1.00 77.12 101 TYR A O 1
ATOM 815 N N . LYS A 1 102 ? -24.583 4.514 32.938 1.00 79.31 102 LYS A N 1
ATOM 816 C CA . LYS A 1 102 ? -24.266 5.073 34.260 1.00 79.31 102 LYS A CA 1
ATOM 817 C C . LYS A 1 102 ? -25.157 6.271 34.594 1.00 79.31 102 LYS A C 1
ATOM 819 O O . LYS A 1 102 ? -25.667 6.337 35.707 1.00 79.31 102 LYS A O 1
ATOM 824 N N . SER A 1 103 ? -25.389 7.169 33.635 1.00 81.62 103 SER A N 1
ATOM 825 C CA . SER A 1 103 ? -26.301 8.309 33.790 1.00 81.62 103 SER A CA 1
ATOM 826 C C . SER A 1 103 ? -27.748 7.858 34.014 1.00 81.62 103 SER A C 1
ATOM 828 O O . SER A 1 103 ? -28.362 8.274 34.995 1.00 81.62 103 SER A O 1
ATOM 830 N N . LYS A 1 104 ? -28.269 6.930 33.196 1.00 79.56 104 LYS A N 1
ATOM 831 C CA . LYS A 1 104 ? -29.610 6.350 33.393 1.00 79.56 104 LYS A CA 1
ATOM 832 C C . LYS A 1 104 ? -29.761 5.673 34.750 1.00 79.56 104 LYS A C 1
ATOM 834 O O . LYS A 1 104 ? -30.778 5.858 35.408 1.00 79.56 104 LYS A O 1
ATOM 839 N N . LYS A 1 105 ? -28.752 4.916 35.188 1.00 83.69 105 LYS A N 1
ATOM 840 C CA . LYS A 1 105 ? -28.753 4.280 36.510 1.00 83.69 105 LYS A CA 1
ATOM 841 C C . LYS A 1 105 ? -28.813 5.318 37.631 1.00 83.69 105 LYS A C 1
ATOM 843 O O . LYS A 1 105 ? -29.558 5.128 38.581 1.00 83.69 105 LYS A O 1
ATOM 848 N N . PHE A 1 106 ? -28.073 6.417 37.498 1.00 83.75 106 PHE A N 1
ATOM 849 C CA . PHE A 1 106 ? -28.081 7.515 38.465 1.00 83.75 106 PHE A CA 1
ATOM 850 C C . PHE A 1 106 ? -29.452 8.208 38.539 1.00 83.75 106 PHE A C 1
ATOM 852 O O . PHE A 1 106 ? -29.963 8.442 39.627 1.00 83.75 106 PHE A O 1
ATOM 859 N N . ILE A 1 107 ? -30.080 8.471 37.388 1.00 83.94 107 ILE A N 1
ATOM 860 C CA . ILE A 1 107 ? -31.428 9.059 37.302 1.00 83.94 107 ILE A CA 1
ATOM 861 C C . ILE A 1 107 ? -32.476 8.126 37.920 1.00 83.94 107 ILE A C 1
ATOM 863 O O . ILE A 1 107 ? -33.306 8.575 38.706 1.00 83.94 107 ILE A O 1
ATOM 867 N N . ASN A 1 108 ? -32.418 6.830 37.608 1.00 82.38 108 ASN A N 1
ATOM 868 C CA . ASN A 1 108 ? -33.335 5.849 38.186 1.00 82.38 108 ASN A CA 1
ATOM 869 C C . ASN A 1 108 ? -33.172 5.758 39.706 1.00 82.38 108 ASN A C 1
ATOM 871 O O . ASN A 1 108 ? -34.175 5.705 40.403 1.00 82.38 108 ASN A O 1
ATOM 875 N N . MET A 1 109 ? -31.937 5.833 40.213 1.00 83.50 109 MET A N 1
ATOM 876 C CA . MET A 1 109 ? -31.667 5.832 41.650 1.00 83.50 109 MET A CA 1
ATOM 877 C C . MET A 1 109 ? -32.351 7.017 42.349 1.00 83.50 109 MET A C 1
ATOM 879 O O . MET A 1 109 ? -32.981 6.823 43.376 1.00 83.50 109 MET A O 1
ATOM 883 N N . PHE A 1 110 ? -32.330 8.226 41.775 1.00 84.75 110 PHE A N 1
ATOM 884 C CA . PHE A 1 110 ? -33.060 9.369 42.348 1.00 84.75 110 PHE A CA 1
ATOM 885 C C . PHE A 1 110 ? -34.584 9.234 42.297 1.00 84.75 110 PHE A C 1
ATOM 887 O O . PHE A 1 110 ? -35.265 9.779 43.160 1.00 84.75 110 PHE A O 1
ATOM 894 N N . ASN A 1 111 ? -35.120 8.536 41.297 1.00 80.31 111 ASN A N 1
ATOM 895 C CA . ASN A 1 111 ? 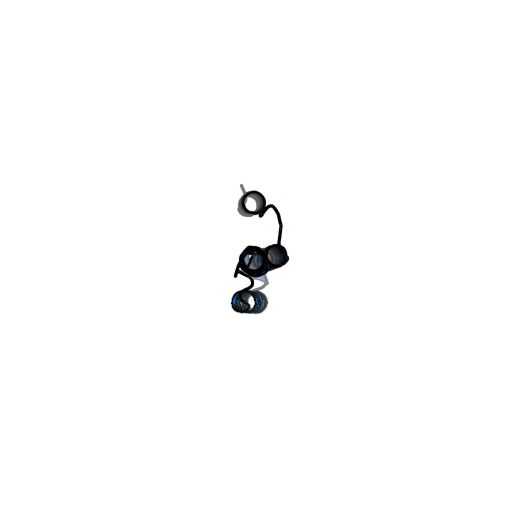-36.561 8.319 41.165 1.00 80.31 111 ASN A CA 1
ATOM 896 C C . ASN A 1 111 ? -37.086 7.236 42.119 1.00 80.31 111 ASN A C 1
ATOM 898 O O . ASN A 1 111 ? -38.268 7.231 42.429 1.00 80.31 111 ASN A O 1
ATOM 902 N N . GLU A 1 112 ? -36.221 6.324 42.566 1.00 74.75 112 GLU A N 1
ATOM 903 C CA . GLU A 1 112 ? -36.565 5.214 43.464 1.00 74.75 112 GLU A CA 1
ATOM 904 C C . GLU A 1 112 ? -36.604 5.639 44.948 1.00 74.75 112 GLU A C 1
ATOM 906 O O . GLU A 1 112 ? -37.221 4.966 45.767 1.00 74.75 112 GLU A O 1
ATOM 911 N N . TYR A 1 113 ? -35.981 6.775 45.293 1.00 72.06 113 TYR A N 1
ATOM 912 C CA . TYR A 1 113 ? -35.969 7.359 46.646 1.00 72.06 113 TYR A CA 1
ATOM 913 C C . TYR A 1 113 ? -36.975 8.511 46.848 1.00 72.06 113 TYR A C 1
ATOM 915 O O . TYR A 1 113 ? -36.911 9.199 47.869 1.00 72.06 113 TYR A O 1
ATOM 923 N N . LYS A 1 114 ? -37.872 8.752 45.887 1.00 62.72 114 LYS A N 1
ATOM 924 C CA . LYS A 1 114 ? -38.917 9.783 45.951 1.00 62.72 114 LYS A CA 1
ATOM 925 C C . LYS A 1 114 ? -40.291 9.140 46.085 1.00 62.72 114 LYS A C 1
ATOM 927 O O . LYS A 1 114 ? -41.110 9.708 46.838 1.00 62.72 114 LYS A O 1
#

Radius of gyration: 24.06 Å; Cα contacts (8 Å, |Δi|>4): 25; chains: 1; bounding box: 67×16×70 Å

pLDDT: mean 81.34, std 9.64, range [57.84, 94.75]

Sequence (114 aa):
MSSVTFLFMFVTILAIVFLLLNFILAPHNPGVKFFIFALVYLLLDLEILVIYPYGISVYDNGIYGLIVVLIFIGIITAGFVFELGKNALKIDSRQSNNYFYKSKKFINMFNEYK

Secondary structure (DSSP, 8-state):
--HHHHHHHHHHHHHHHHHHHHHHH--SS--HHHHHHHHHHHHHHHHHHHHHHHHHSHHHHHHHHHHHHHHHHHHHHHHHHHHHHTTTT----THHHHHHHHHHHHHHHHHHT-

Foldseek 3Di:
DDPVVVVVVVVVVVVVVVVVVCVVPPDPDDDPLSVVVVVLVVLVVVLCVLVVVCVVCCVPCPVVSVVVSVVSCVVSVVVSVVCVVVPSVDDDDPVVPVVVVVVVVVVVVVVVVD

InterPro domains:
  IPR000440 NADH:ubiquinone/plastoquinone oxidoreductase, chain 3 [PF00507] (31-90)
  IPR000440 NADH:ubiquinone/plastoquinone oxidoreductase, chain 3 [PTHR11058] (32-92)
  IPR038430 NADH:ubiquinone oxidoreductase, subunit 3 superfamily [G3DSA:1.20.58.1610] (30-91)

Solvent-accessible surface area (backbone atoms only — not comparable to full-atom values): 6694 Å² total; per-residue (Å²): 133,55,75,65,60,52,48,54,52,49,52,53,51,51,52,52,52,52,51,51,49,49,62,74,69,50,58,99,73,76,51,75,52,56,58,52,51,52,53,52,52,55,57,59,54,48,50,56,66,58,48,48,64,47,68,78,36,45,86,82,42,44,71,63,48,50,53,55,51,51,53,50,47,50,52,53,51,52,54,50,54,54,50,59,74,68,48,56,82,65,84,79,70,82,58,62,64,59,54,53,52,53,50,52,52,52,54,50,54,60,62,74,77,109

Organism: NCBI:txid182845

Nearest PDB structures (foldseek):
  8ftm-assembly2_B  TM=5.984E-01  e=7.517E+00  Thermochaetoides thermophila DSM 1495